Protein AF-A0A525CVF4-F1 (afdb_monomer_lite)

Foldseek 3Di:
DAFPVVRDDQDWDDDDDPVDPDDDPCNTPSGDDDDDPDDWTKDKDKDFDADPVRDGPDIDMDIAIPVHDPDD

pLDDT: mean 87.43, std 10.49, range [41.5, 97.62]

Radius of gyration: 14.17 Å; chains: 1; bounding box: 31×28×40 Å

Sequence (72 aa):
MFDLDNRYPHGGGSIDYNGSNTIAVGALKNYEGPSPIYGAPRYEISVKALDSKGDVVAFGKKMKRFPPDEQG

Structure (mmCIF, N/CA/C/O backbone):
data_AF-A0A525CVF4-F1
#
_entry.id   AF-A0A525CVF4-F1
#
loop_
_atom_site.group_PDB
_atom_site.id
_atom_site.type_symbol
_atom_site.label_atom_id
_atom_site.label_alt_id
_atom_site.label_comp_id
_atom_site.label_asym_id
_atom_site.label_entity_id
_atom_site.label_seq_id
_atom_site.pdbx_PDB_ins_code
_atom_site.Cartn_x
_atom_site.Cartn_y
_atom_site.Cartn_z
_atom_site.occupancy
_atom_site.B_iso_or_equiv
_atom_site.auth_seq_id
_atom_site.auth_comp_id
_atom_site.auth_asym_id
_atom_site.auth_atom_id
_atom_site.pdbx_PDB_model_num
ATOM 1 N N . MET A 1 1 ? 0.509 1.064 -2.716 1.00 89.50 1 MET A N 1
ATOM 2 C CA . MET A 1 1 ? 1.244 0.445 -3.831 1.00 89.50 1 MET A CA 1
ATOM 3 C C . MET A 1 1 ? 2.634 1.038 -3.854 1.00 89.50 1 MET A C 1
ATOM 5 O O . MET A 1 1 ? 2.772 2.245 -3.695 1.00 89.50 1 MET A O 1
ATOM 9 N N . PHE A 1 2 ? 3.649 0.204 -4.016 1.00 92.31 2 PHE A N 1
ATOM 10 C CA . PHE A 1 2 ? 5.036 0.640 -4.093 1.00 92.31 2 PHE A CA 1
ATOM 11 C C . PHE A 1 2 ? 5.709 -0.017 -5.296 1.00 92.31 2 PHE A C 1
ATOM 13 O O . PHE A 1 2 ? 5.570 -1.227 -5.485 1.00 92.31 2 PHE A O 1
ATOM 20 N N . ASP A 1 3 ? 6.407 0.774 -6.105 1.00 92.69 3 ASP A N 1
ATOM 21 C CA . ASP A 1 3 ? 7.287 0.275 -7.159 1.00 92.69 3 ASP A CA 1
ATOM 22 C C . ASP A 1 3 ? 8.602 -0.175 -6.519 1.00 92.69 3 ASP A C 1
ATOM 24 O O . ASP A 1 3 ? 9.347 0.633 -5.960 1.00 92.69 3 ASP A O 1
ATOM 28 N N . LEU A 1 4 ? 8.873 -1.478 -6.551 1.00 92.31 4 LEU A N 1
ATOM 29 C CA . LEU A 1 4 ? 10.051 -2.057 -5.908 1.00 92.31 4 LEU A CA 1
ATOM 30 C C . LEU A 1 4 ? 11.344 -1.727 -6.653 1.00 92.31 4 LEU A C 1
ATOM 32 O O . LEU A 1 4 ? 12.399 -1.665 -6.019 1.00 92.31 4 LEU A O 1
ATOM 36 N N . ASP A 1 5 ? 11.265 -1.536 -7.967 1.00 91.75 5 ASP A N 1
ATOM 37 C CA . ASP A 1 5 ? 12.421 -1.354 -8.840 1.00 91.75 5 ASP A CA 1
ATOM 38 C C . ASP A 1 5 ? 12.789 0.134 -8.948 1.00 91.75 5 ASP A C 1
ATOM 40 O O . ASP A 1 5 ? 13.966 0.478 -8.857 1.00 91.75 5 ASP A O 1
ATOM 44 N N . ASN A 1 6 ? 11.792 1.023 -9.000 1.00 88.94 6 ASN A N 1
ATOM 45 C CA . ASN A 1 6 ?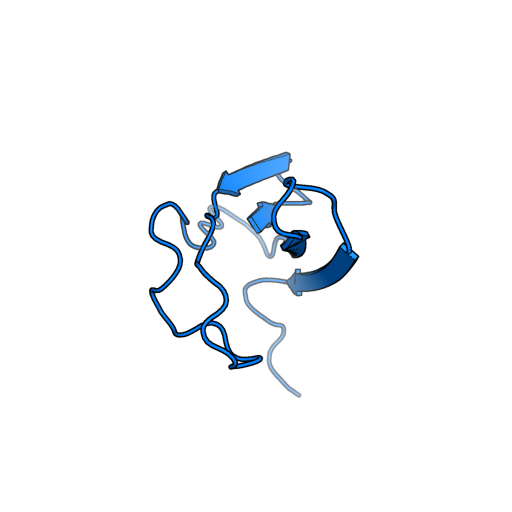 11.993 2.479 -9.029 1.00 88.94 6 ASN A CA 1
ATOM 46 C C . ASN A 1 6 ? 11.917 3.149 -7.648 1.00 88.94 6 ASN A C 1
ATOM 48 O O . ASN A 1 6 ? 12.113 4.357 -7.531 1.00 88.94 6 ASN A O 1
ATOM 52 N N . ARG A 1 7 ? 11.616 2.381 -6.590 1.00 90.75 7 ARG A N 1
ATOM 53 C CA . ARG A 1 7 ? 11.431 2.871 -5.211 1.00 90.75 7 ARG A CA 1
ATOM 54 C C . ARG A 1 7 ? 10.382 3.986 -5.091 1.00 90.75 7 ARG A C 1
ATOM 56 O O . ARG A 1 7 ? 10.505 4.864 -4.237 1.00 90.75 7 ARG A O 1
ATOM 63 N N . TYR A 1 8 ? 9.344 3.942 -5.924 1.00 89.31 8 TYR A N 1
ATOM 64 C CA . TYR A 1 8 ? 8.342 5.001 -6.016 1.00 89.31 8 TYR A CA 1
ATOM 65 C C . TYR A 1 8 ? 7.047 4.652 -5.256 1.00 89.31 8 TYR A C 1
ATOM 67 O O . TYR A 1 8 ? 6.455 3.589 -5.489 1.00 89.31 8 TYR A O 1
ATOM 75 N N . PRO A 1 9 ? 6.567 5.524 -4.350 1.00 91.44 9 PRO A N 1
ATOM 76 C CA . PRO A 1 9 ? 5.306 5.318 -3.653 1.00 91.44 9 PRO A CA 1
ATOM 77 C C . PRO A 1 9 ? 4.115 5.760 -4.518 1.00 91.44 9 PRO A C 1
ATOM 79 O O . PRO A 1 9 ? 3.742 6.925 -4.534 1.00 91.44 9 PRO A O 1
ATOM 82 N N . HIS A 1 10 ? 3.433 4.796 -5.136 1.00 90.69 10 HIS A N 1
ATOM 83 C CA . HIS A 1 10 ? 2.199 4.993 -5.920 1.00 90.69 10 HIS A CA 1
ATOM 84 C C . HIS A 1 10 ? 0.954 5.349 -5.078 1.00 90.69 10 HIS A C 1
ATOM 86 O O . HIS A 1 10 ? -0.173 5.346 -5.570 1.00 90.69 10 HIS A O 1
ATOM 92 N N . GLY A 1 11 ? 1.119 5.592 -3.777 1.00 91.69 11 GLY A N 1
ATOM 93 C CA . GLY A 1 11 ? 0.017 5.920 -2.876 1.00 91.69 11 GLY A CA 1
ATOM 94 C C . GLY A 1 11 ? -0.869 4.727 -2.495 1.00 91.69 11 GLY A C 1
ATOM 95 O O . GLY A 1 11 ? -0.461 3.562 -2.541 1.00 91.69 11 GLY A O 1
ATOM 96 N N . GLY A 1 12 ? -2.081 5.021 -2.040 1.00 91.44 12 GLY A N 1
ATOM 97 C CA . GLY A 1 12 ? -3.054 4.072 -1.512 1.00 91.44 12 GLY A CA 1
ATOM 98 C C . GLY A 1 12 ? -4.214 4.791 -0.826 1.00 91.44 12 GLY A C 1
ATOM 99 O O . GLY A 1 12 ? -4.753 5.767 -1.336 1.00 91.44 12 GLY A O 1
ATOM 100 N N . GLY A 1 13 ? -4.623 4.303 0.338 1.00 92.44 13 GLY A N 1
ATOM 101 C CA . GLY A 1 13 ? -5.654 4.948 1.142 1.00 92.44 13 GLY A CA 1
ATOM 102 C C . GLY A 1 13 ? -6.159 4.041 2.251 1.00 92.44 13 GLY A C 1
ATOM 103 O O . GLY A 1 13 ? -5.745 2.885 2.352 1.00 92.44 13 GLY A O 1
ATOM 104 N N . SER A 1 14 ? -7.074 4.587 3.041 1.00 92.25 14 SER A N 1
ATOM 105 C CA . SER A 1 14 ? -7.832 3.857 4.051 1.00 92.25 14 SER A CA 1
ATOM 106 C C . SER A 1 14 ? -9.295 3.820 3.637 1.00 92.25 14 SER A C 1
ATOM 108 O O . SER A 1 14 ? -9.797 4.772 3.040 1.00 92.25 14 SER A O 1
ATOM 110 N N . ILE A 1 15 ? -9.961 2.716 3.950 1.00 92.00 15 ILE A N 1
ATOM 111 C CA . ILE A 1 15 ? -11.403 2.554 3.781 1.00 92.00 15 ILE A CA 1
ATOM 112 C C . ILE A 1 15 ? -11.959 1.900 5.039 1.00 92.00 15 ILE A C 1
ATOM 114 O O . ILE A 1 15 ? -11.270 1.089 5.663 1.00 92.00 15 ILE A O 1
ATOM 118 N N . ASP A 1 16 ? -13.198 2.227 5.385 1.00 92.62 16 ASP A N 1
ATOM 119 C CA . ASP A 1 16 ? -13.864 1.603 6.520 1.00 92.62 16 ASP A CA 1
ATOM 120 C C . ASP A 1 16 ? -14.223 0.151 6.202 1.00 92.62 16 ASP A C 1
ATOM 122 O O . ASP A 1 16 ? -14.679 -0.183 5.102 1.00 92.62 16 ASP A O 1
ATOM 126 N N . TYR A 1 17 ? -14.034 -0.725 7.186 1.00 91.12 17 TYR A N 1
ATOM 127 C CA . TYR A 1 17 ? -14.471 -2.108 7.076 1.00 91.12 17 TYR A CA 1
ATOM 128 C C . TYR A 1 17 ? -15.995 -2.177 7.184 1.00 91.12 17 TYR A C 1
ATOM 130 O O . TYR A 1 17 ? -16.576 -1.868 8.221 1.00 91.12 17 TYR A O 1
ATOM 138 N N . ASN A 1 18 ? -16.648 -2.616 6.112 1.00 90.38 18 ASN A N 1
ATOM 139 C CA . ASN A 1 18 ? -18.107 -2.694 6.013 1.00 90.38 18 ASN A CA 1
ATOM 140 C C . ASN A 1 18 ? -18.656 -4.119 6.231 1.00 90.38 18 ASN A C 1
ATOM 142 O O . ASN A 1 18 ? -19.773 -4.418 5.813 1.00 90.38 18 ASN A O 1
ATOM 146 N N . GLY A 1 19 ? -17.865 -5.016 6.830 1.00 91.50 19 GLY A N 1
ATOM 147 C CA . GLY A 1 19 ? -18.216 -6.433 6.985 1.00 91.50 19 GLY A CA 1
ATOM 148 C C . GLY A 1 19 ? -17.893 -7.309 5.768 1.00 91.50 19 GLY A C 1
ATOM 149 O O . GLY A 1 19 ? -18.130 -8.514 5.814 1.00 91.50 19 GLY A O 1
ATOM 150 N N . SER A 1 20 ? -17.348 -6.735 4.689 1.00 88.75 20 SER A N 1
ATOM 151 C CA . SER A 1 20 ? -16.896 -7.471 3.507 1.00 88.75 20 SER A CA 1
ATOM 152 C C . SER A 1 20 ? -15.378 -7.605 3.469 1.00 88.75 20 SER A C 1
ATOM 154 O O . SER A 1 20 ? -14.643 -6.642 3.669 1.00 88.75 20 SER A O 1
ATOM 156 N N . ASN A 1 21 ? -14.898 -8.785 3.079 1.00 85.50 21 ASN A N 1
ATOM 157 C CA . ASN A 1 21 ? -13.481 -9.029 2.786 1.00 85.50 21 ASN A CA 1
ATOM 158 C C . ASN A 1 21 ? -13.067 -8.552 1.378 1.00 85.50 21 ASN A C 1
ATOM 160 O O . ASN A 1 21 ? -12.012 -8.938 0.876 1.00 85.50 21 ASN A O 1
ATOM 164 N N . THR A 1 22 ? -13.906 -7.751 0.715 1.00 88.94 22 THR A N 1
ATOM 165 C CA . THR A 1 22 ? -13.675 -7.259 -0.647 1.00 88.94 22 THR A CA 1
ATOM 166 C C . THR A 1 22 ? -13.459 -5.753 -0.652 1.00 88.94 22 THR A C 1
ATOM 168 O O . THR A 1 22 ? -14.330 -4.986 -0.249 1.00 88.94 22 THR A O 1
ATOM 171 N N . ILE A 1 23 ? -12.319 -5.327 -1.193 1.00 86.06 23 ILE A N 1
ATOM 172 C CA . ILE A 1 23 ? -12.045 -3.925 -1.513 1.00 86.06 23 ILE A CA 1
ATOM 173 C C . ILE A 1 23 ? -12.580 -3.662 -2.921 1.00 86.06 23 ILE A C 1
ATOM 175 O O . ILE A 1 23 ? -12.069 -4.218 -3.893 1.00 86.06 23 ILE A O 1
ATOM 179 N N . ALA A 1 24 ? -13.620 -2.837 -3.039 1.00 88.44 24 ALA A N 1
ATOM 180 C CA . ALA A 1 24 ? -14.213 -2.521 -4.333 1.00 88.44 24 ALA A CA 1
ATOM 181 C C . ALA A 1 24 ? -13.243 -1.738 -5.236 1.00 88.44 24 ALA A C 1
ATOM 183 O O . ALA A 1 24 ? -12.422 -0.940 -4.772 1.00 88.44 24 ALA A O 1
ATOM 184 N N . VAL A 1 25 ? -13.378 -1.928 -6.550 1.00 85.62 25 VAL A N 1
ATOM 185 C CA . VAL A 1 25 ? -12.649 -1.129 -7.544 1.00 85.62 25 VAL A CA 1
ATOM 186 C C . VAL A 1 25 ? -12.960 0.354 -7.329 1.00 85.62 25 VAL A C 1
ATOM 188 O O . VAL A 1 25 ? -14.111 0.743 -7.150 1.00 85.62 25 VAL A O 1
ATOM 191 N N . GLY A 1 26 ? -11.918 1.186 -7.317 1.00 85.88 26 GLY A N 1
ATOM 192 C CA . GLY A 1 26 ? -12.047 2.629 -7.106 1.00 85.88 26 GLY A CA 1
ATOM 193 C C . GLY A 1 26 ? -12.324 3.055 -5.660 1.00 85.88 26 GLY A C 1
ATOM 194 O O . GLY A 1 26 ? -12.564 4.242 -5.432 1.00 85.88 26 GLY A O 1
ATOM 195 N N . ALA A 1 27 ? -12.289 2.138 -4.684 1.00 88.94 27 ALA A N 1
ATOM 196 C CA . ALA A 1 27 ? -12.427 2.483 -3.267 1.00 88.94 27 ALA A CA 1
ATOM 197 C C . ALA A 1 27 ? -11.232 3.307 -2.750 1.00 88.94 27 ALA A C 1
ATOM 199 O O . ALA A 1 27 ? -11.405 4.227 -1.956 1.00 88.94 27 ALA A O 1
ATOM 200 N N . LEU A 1 28 ? -10.024 3.027 -3.247 1.00 89.00 28 LEU A N 1
ATOM 201 C CA . LEU A 1 28 ? -8.827 3.812 -2.943 1.00 89.00 28 LEU A CA 1
ATOM 202 C C . LEU A 1 28 ? -8.769 5.035 -3.864 1.00 89.00 28 LEU A C 1
ATOM 204 O O . LEU A 1 28 ? -8.701 4.884 -5.082 1.00 89.00 28 LEU A O 1
ATOM 208 N N . LYS A 1 29 ? -8.816 6.239 -3.283 1.00 83.69 29 LYS A N 1
ATOM 209 C CA . LYS A 1 29 ? -8.843 7.505 -4.040 1.00 83.69 29 LYS A CA 1
ATOM 210 C C . LYS A 1 29 ? -7.465 8.119 -4.279 1.00 83.69 29 LYS A C 1
ATOM 212 O O . LYS A 1 29 ? -7.290 8.812 -5.270 1.00 83.69 29 LYS A O 1
ATOM 217 N N . ASN A 1 30 ? -6.490 7.823 -3.420 1.00 86.25 30 ASN A N 1
ATOM 218 C CA . ASN A 1 30 ? -5.142 8.392 -3.495 1.00 86.25 30 ASN A CA 1
ATOM 219 C C . ASN A 1 30 ? -4.144 7.359 -4.029 1.00 86.25 30 ASN A C 1
ATOM 221 O O . ASN A 1 30 ? -3.093 7.134 -3.434 1.00 86.25 30 ASN A O 1
ATOM 225 N N . TYR A 1 31 ? -4.513 6.688 -5.119 1.00 83.31 31 TYR A N 1
ATOM 226 C CA . TYR A 1 31 ? -3.716 5.660 -5.776 1.00 83.31 31 TYR A CA 1
ATOM 227 C C . TYR A 1 31 ? -3.423 6.076 -7.215 1.00 83.31 31 TYR A C 1
ATOM 229 O O . TYR A 1 31 ? -4.347 6.338 -7.984 1.00 83.31 31 TYR A O 1
ATOM 237 N N . GLU A 1 32 ? -2.145 6.084 -7.575 1.00 85.25 32 GLU A N 1
ATOM 238 C CA . GLU A 1 32 ? -1.700 6.230 -8.953 1.00 85.25 32 GLU A CA 1
ATOM 239 C C . GLU A 1 32 ? -1.368 4.853 -9.529 1.00 85.25 32 GLU A C 1
ATOM 241 O O . GLU A 1 32 ? -0.622 4.069 -8.935 1.00 85.25 32 GLU A O 1
ATOM 246 N N . GLY A 1 33 ? -1.947 4.550 -10.691 1.00 78.12 33 GLY A N 1
ATOM 247 C CA . GLY A 1 33 ? -1.718 3.299 -11.404 1.00 78.12 33 GLY A CA 1
ATOM 248 C C . GLY A 1 33 ? -0.239 3.049 -11.723 1.00 78.12 33 GLY A C 1
ATOM 249 O O . GLY A 1 33 ? 0.588 3.959 -11.628 1.00 78.12 33 GLY A O 1
ATOM 250 N N . PRO A 1 34 ? 0.125 1.817 -12.114 1.00 76.06 34 PRO A N 1
ATOM 251 C CA . PRO A 1 34 ? 1.454 1.563 -1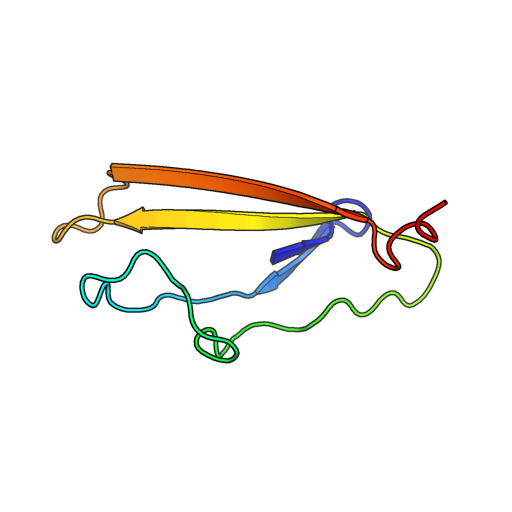2.648 1.00 76.06 34 PRO A CA 1
ATOM 252 C C . PRO A 1 34 ? 1.699 2.489 -13.848 1.00 76.06 34 PRO A C 1
ATOM 254 O O . PRO A 1 34 ? 0.947 2.463 -14.820 1.00 76.06 34 PRO A O 1
ATOM 257 N N . SER A 1 35 ? 2.755 3.299 -13.764 1.00 72.06 35 SER A N 1
ATOM 258 C CA . SER A 1 35 ? 3.214 4.191 -14.833 1.00 72.06 35 SER A CA 1
ATOM 259 C C . SER A 1 35 ? 4.625 3.785 -15.273 1.00 72.06 35 SER A C 1
ATOM 261 O O . SER A 1 35 ? 5.585 4.528 -15.043 1.00 72.06 35 SER A O 1
ATOM 263 N N . PRO A 1 36 ? 4.808 2.576 -15.840 1.00 69.50 36 PRO A N 1
ATOM 264 C CA . PRO A 1 36 ? 6.121 2.148 -16.293 1.00 69.50 36 PRO A CA 1
ATOM 265 C C . PRO A 1 36 ? 6.544 3.003 -17.492 1.00 69.50 36 PRO A C 1
ATOM 267 O O . PRO A 1 36 ? 5.970 2.899 -18.571 1.00 69.50 36 PRO A O 1
ATOM 270 N N . ILE A 1 37 ? 7.559 3.851 -17.309 1.00 66.69 37 ILE A N 1
ATOM 271 C CA . ILE A 1 37 ? 8.164 4.601 -18.423 1.00 66.69 37 ILE A CA 1
ATOM 272 C C . ILE A 1 37 ? 9.000 3.642 -19.292 1.00 66.69 37 ILE A C 1
ATOM 274 O O . ILE A 1 37 ? 8.997 3.756 -20.513 1.00 66.69 37 ILE A O 1
ATOM 278 N N . TYR A 1 38 ? 9.661 2.654 -18.669 1.00 71.69 38 TYR A N 1
ATOM 279 C CA . TYR A 1 38 ? 10.448 1.614 -19.340 1.00 71.69 38 TYR A CA 1
ATOM 280 C C . TYR A 1 38 ? 10.407 0.284 -18.570 1.00 71.69 38 TYR A C 1
ATOM 282 O O . TYR A 1 38 ? 10.362 0.267 -17.339 1.00 71.69 38 TYR A O 1
ATOM 290 N N . GLY A 1 39 ? 10.509 -0.834 -19.296 1.00 79.56 39 GLY A N 1
ATOM 291 C CA . GLY A 1 39 ? 10.682 -2.172 -18.722 1.00 79.56 39 GLY A CA 1
ATOM 292 C C . GLY A 1 39 ? 9.419 -2.778 -18.100 1.00 79.56 39 GLY A C 1
ATOM 293 O O . GLY A 1 39 ? 8.299 -2.383 -18.410 1.00 79.56 39 GLY A O 1
ATOM 294 N N . ALA A 1 40 ? 9.628 -3.776 -17.236 1.00 87.06 40 ALA A N 1
ATOM 295 C CA . ALA A 1 40 ? 8.568 -4.502 -16.540 1.00 87.06 40 ALA A CA 1
ATOM 296 C C . ALA A 1 40 ? 8.802 -4.480 -15.013 1.00 87.06 40 ALA A C 1
ATOM 298 O O . ALA A 1 40 ? 9.297 -5.468 -14.450 1.00 87.06 40 ALA A O 1
ATOM 299 N N . PRO A 1 41 ? 8.532 -3.344 -14.339 1.00 89.56 41 PRO A N 1
ATOM 300 C CA . PRO A 1 41 ? 8.760 -3.204 -12.904 1.00 89.56 41 PRO A CA 1
ATOM 301 C C . PRO A 1 41 ? 7.852 -4.117 -12.074 1.00 89.56 41 PRO A C 1
ATOM 303 O O . PRO A 1 41 ? 6.771 -4.552 -12.494 1.00 89.56 41 PRO A O 1
ATOM 306 N N . ARG A 1 42 ? 8.311 -4.421 -10.859 1.00 92.12 42 ARG A N 1
ATOM 307 C CA . ARG A 1 42 ? 7.556 -5.155 -9.848 1.00 92.12 42 ARG A CA 1
ATOM 308 C C . ARG A 1 42 ? 6.882 -4.171 -8.918 1.00 92.12 42 ARG A C 1
ATOM 310 O O . ARG A 1 42 ? 7.520 -3.327 -8.293 1.00 92.12 42 ARG A O 1
ATOM 317 N N . TYR A 1 43 ? 5.592 -4.376 -8.739 1.00 92.00 43 TYR A N 1
ATOM 318 C CA . TYR A 1 43 ? 4.793 -3.584 -7.836 1.00 92.00 43 TYR A CA 1
ATOM 319 C C . TYR A 1 43 ? 4.295 -4.413 -6.661 1.00 92.00 43 TYR A C 1
ATOM 321 O O . TYR A 1 43 ? 3.879 -5.560 -6.831 1.00 92.00 43 TYR A O 1
ATOM 329 N N . GLU A 1 44 ? 4.302 -3.819 -5.471 1.00 93.94 44 GLU A N 1
ATOM 330 C CA . GLU A 1 44 ? 3.768 -4.415 -4.249 1.00 93.94 44 GLU A CA 1
ATOM 331 C C . GLU A 1 44 ? 2.553 -3.630 -3.741 1.00 93.94 44 GLU A C 1
ATOM 333 O O . GLU A 1 44 ? 2.603 -2.413 -3.536 1.00 93.94 44 GLU A O 1
ATOM 338 N N . ILE A 1 45 ? 1.459 -4.346 -3.483 1.00 92.25 45 ILE A N 1
ATOM 339 C CA . ILE A 1 45 ? 0.331 -3.846 -2.696 1.00 92.25 45 ILE A CA 1
ATOM 340 C C . ILE A 1 45 ? 0.416 -4.488 -1.320 1.00 92.25 45 ILE A C 1
ATOM 342 O O . ILE A 1 45 ? 0.495 -5.711 -1.204 1.00 92.25 45 ILE A O 1
ATOM 346 N N . SER A 1 46 ? 0.357 -3.662 -0.282 1.00 94.62 46 SER A N 1
ATOM 347 C CA . SER A 1 46 ? 0.200 -4.093 1.099 1.00 94.62 46 SER A CA 1
ATOM 348 C C . SER A 1 46 ? -1.080 -3.514 1.692 1.00 94.62 46 SER A C 1
ATOM 350 O O . SER A 1 46 ? -1.517 -2.423 1.323 1.00 94.62 46 SER A O 1
ATOM 352 N N . VAL A 1 47 ? -1.693 -4.276 2.591 1.00 94.25 47 VAL A N 1
ATOM 353 C CA . VAL A 1 47 ? -2.937 -3.947 3.284 1.00 94.25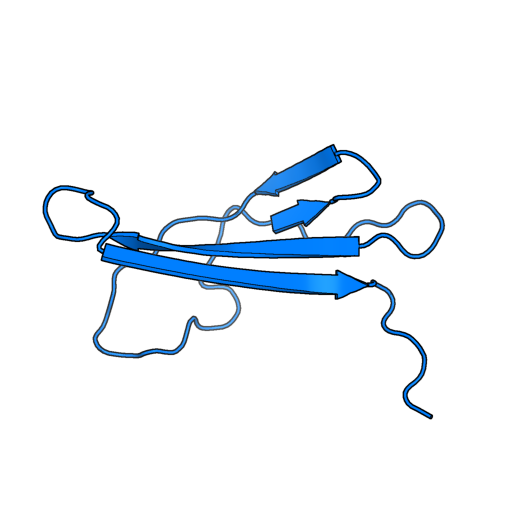 47 VAL A CA 1
ATOM 354 C C . VAL A 1 47 ? -2.720 -4.212 4.767 1.00 94.25 47 VAL A C 1
ATOM 356 O O . VAL A 1 47 ? -2.218 -5.271 5.148 1.00 94.25 47 VAL A O 1
ATOM 359 N N . LYS A 1 48 ? -3.095 -3.244 5.600 1.00 95.50 48 LYS A N 1
ATOM 360 C CA . LYS A 1 48 ? -3.137 -3.372 7.058 1.00 95.50 48 LYS A CA 1
ATOM 361 C C . LYS A 1 48 ? -4.595 -3.308 7.489 1.00 95.50 48 LYS A C 1
ATOM 363 O O . LYS A 1 48 ? -5.287 -2.370 7.105 1.00 95.50 48 LYS A O 1
ATOM 368 N N . ALA A 1 49 ? -5.041 -4.284 8.269 1.00 95.19 49 ALA A N 1
ATOM 369 C CA . ALA A 1 49 ? -6.294 -4.178 9.002 1.00 95.19 49 ALA A CA 1
ATOM 370 C C . ALA A 1 49 ? -5.999 -3.517 10.346 1.00 95.19 49 ALA A C 1
ATOM 372 O O . ALA A 1 49 ? -5.060 -3.927 11.033 1.00 95.19 49 ALA A O 1
ATOM 373 N N . LEU A 1 50 ? -6.780 -2.497 10.686 1.00 96.06 50 LEU A N 1
ATOM 374 C CA . LEU A 1 50 ? -6.635 -1.729 11.915 1.00 96.06 50 LEU A CA 1
ATOM 375 C C . LEU A 1 50 ? -7.838 -1.987 12.824 1.00 96.06 50 LEU A C 1
ATOM 377 O O . LEU A 1 50 ? -8.957 -2.120 12.324 1.00 96.06 50 LEU A O 1
ATOM 381 N N . ASP A 1 51 ? -7.616 -2.061 14.133 1.00 95.00 51 ASP A N 1
ATOM 382 C CA . ASP A 1 51 ? -8.706 -2.027 15.109 1.00 95.00 51 ASP A CA 1
ATOM 383 C C . ASP A 1 51 ? -9.203 -0.591 15.365 1.00 95.00 51 ASP A C 1
ATOM 385 O O . ASP A 1 51 ? -8.740 0.381 14.762 1.00 95.00 51 ASP A O 1
ATOM 389 N N . SER A 1 52 ? -10.149 -0.439 16.294 1.00 95.31 52 SER A N 1
ATOM 390 C CA . SER A 1 52 ? -10.723 0.863 16.652 1.00 95.31 52 SER A CA 1
ATOM 391 C C . SER A 1 52 ? 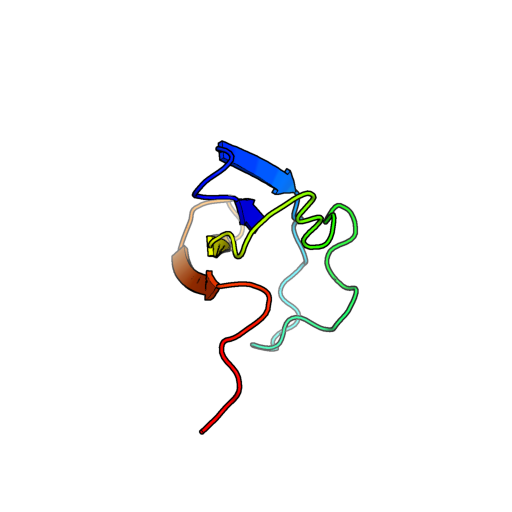-9.733 1.839 17.299 1.00 95.31 52 SER A C 1
ATOM 393 O O . SER A 1 52 ? -10.053 3.017 17.436 1.00 95.31 52 SER A O 1
ATOM 395 N N . LYS A 1 53 ? -8.571 1.364 17.755 1.00 96.50 53 LYS A N 1
ATOM 396 C CA . LYS A 1 53 ? -7.497 2.184 18.333 1.00 96.50 53 LYS A CA 1
ATOM 397 C C . LYS A 1 53 ? -6.435 2.550 17.293 1.00 96.50 53 LYS A C 1
ATOM 399 O O . LYS A 1 53 ? -5.571 3.374 17.581 1.00 96.50 53 LYS A O 1
ATOM 404 N N . GLY A 1 54 ? -6.526 1.986 16.088 1.00 95.25 54 GLY A N 1
ATOM 405 C CA . GLY A 1 54 ? -5.536 2.145 15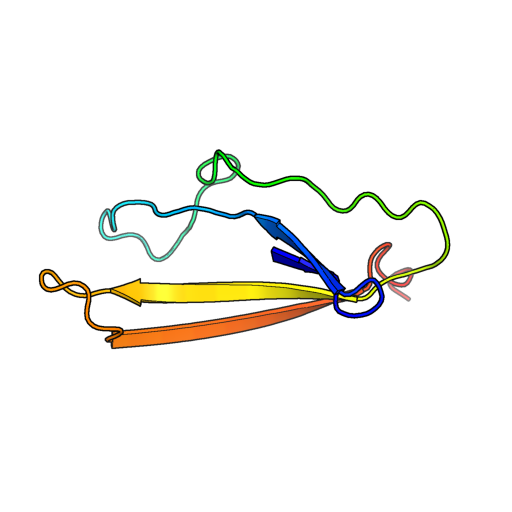.028 1.00 95.25 54 GLY A CA 1
ATOM 406 C C . GLY A 1 54 ? -4.407 1.116 15.091 1.00 95.25 54 GLY A C 1
ATOM 407 O O . GLY A 1 54 ? -3.442 1.240 14.332 1.00 95.25 54 GLY A O 1
ATOM 408 N N . ASP A 1 55 ? -4.516 0.102 15.952 1.00 97.56 55 ASP A N 1
ATOM 409 C CA . ASP A 1 55 ? -3.518 -0.955 16.069 1.00 97.56 55 ASP A CA 1
ATOM 410 C C . ASP A 1 55 ? -3.663 -1.952 14.916 1.00 97.56 55 ASP A C 1
ATOM 412 O O . ASP A 1 55 ? -4.765 -2.321 14.508 1.00 97.56 55 ASP A O 1
ATOM 416 N N . VAL A 1 56 ? -2.535 -2.408 14.368 1.00 97.62 56 VAL A N 1
ATOM 417 C CA . VAL A 1 56 ? -2.536 -3.376 13.265 1.00 97.62 56 VAL A CA 1
ATOM 418 C C . VAL A 1 56 ? -2.903 -4.757 13.799 1.00 97.62 56 VAL A C 1
ATOM 420 O O . VAL A 1 56 ? -2.123 -5.369 14.524 1.00 97.62 56 VAL A O 1
ATOM 423 N N . VAL A 1 57 ? -4.051 -5.282 13.372 1.00 96.75 57 VAL A N 1
ATOM 424 C CA . VAL A 1 57 ? -4.530 -6.624 13.752 1.00 96.75 57 VAL A CA 1
ATOM 425 C C . VAL A 1 57 ? -4.277 -7.679 12.681 1.00 96.75 57 VAL A C 1
ATOM 427 O O . VAL A 1 57 ? -4.244 -8.870 12.978 1.00 96.75 57 VAL A O 1
ATOM 430 N N . ALA A 1 58 ? -4.070 -7.262 11.430 1.00 95.44 58 ALA A N 1
ATOM 431 C CA . ALA A 1 58 ? -3.665 -8.157 10.353 1.00 95.44 58 ALA A CA 1
ATOM 432 C C . ALA A 1 58 ? -2.894 -7.413 9.259 1.00 95.44 58 ALA A C 1
ATOM 434 O O . ALA A 1 58 ? -3.042 -6.204 9.065 1.00 95.44 58 ALA A O 1
ATOM 435 N N . PHE A 1 59 ? -2.089 -8.162 8.510 1.00 96.12 59 PHE A N 1
ATOM 436 C CA . PHE A 1 59 ? -1.296 -7.648 7.405 1.00 96.12 59 PHE A CA 1
ATOM 437 C C . PHE A 1 59 ? -1.315 -8.625 6.232 1.00 96.12 59 PHE A C 1
ATOM 439 O O . PHE A 1 59 ? -1.105 -9.824 6.406 1.00 96.12 59 PHE A O 1
ATOM 446 N N . GLY A 1 60 ? -1.518 -8.097 5.030 1.00 94.94 60 GLY A N 1
ATOM 447 C CA . GLY A 1 60 ? -1.388 -8.836 3.783 1.00 94.94 60 GLY A CA 1
ATOM 448 C C . GLY A 1 60 ? -0.532 -8.057 2.801 1.00 94.94 60 GLY A C 1
ATOM 449 O O . GLY A 1 60 ? -0.589 -6.830 2.752 1.00 94.94 60 GLY A O 1
ATOM 450 N N . LYS A 1 61 ? 0.255 -8.760 1.991 1.00 95.62 61 LYS A N 1
ATOM 451 C CA . LYS A 1 61 ? 0.971 -8.151 0.872 1.00 95.62 61 LYS A CA 1
ATOM 452 C C . LYS A 1 61 ? 1.018 -9.085 -0.319 1.00 95.62 61 LYS A C 1
ATOM 454 O O . LYS A 1 61 ? 1.072 -10.303 -0.157 1.00 95.62 61 LYS A O 1
ATOM 459 N N . LYS A 1 62 ? 1.024 -8.510 -1.515 1.00 94.56 62 LYS A N 1
ATOM 460 C CA . LYS A 1 62 ? 1.214 -9.254 -2.755 1.00 94.56 62 LYS A CA 1
ATOM 461 C C . LYS A 1 62 ? 2.000 -8.417 -3.745 1.00 94.56 62 LYS A C 1
ATOM 463 O O . LYS A 1 62 ? 1.768 -7.219 -3.883 1.00 94.56 62 LYS A O 1
ATOM 468 N N . MET A 1 63 ? 2.920 -9.081 -4.429 1.00 93.31 63 MET A N 1
ATOM 469 C CA . MET A 1 63 ? 3.754 -8.494 -5.464 1.00 93.31 63 MET A CA 1
ATOM 470 C C . MET A 1 63 ? 3.373 -9.080 -6.822 1.00 93.31 63 MET A C 1
ATOM 472 O O . MET A 1 63 ? 3.052 -10.269 -6.914 1.00 93.31 63 MET A O 1
ATOM 476 N N . LYS A 1 64 ? 3.397 -8.245 -7.864 1.00 91.25 64 LYS A N 1
ATOM 477 C CA . LYS A 1 64 ? 3.251 -8.677 -9.256 1.00 91.25 64 LYS A CA 1
ATOM 478 C C . LYS A 1 64 ? 4.090 -7.794 -10.182 1.00 91.25 64 LYS A C 1
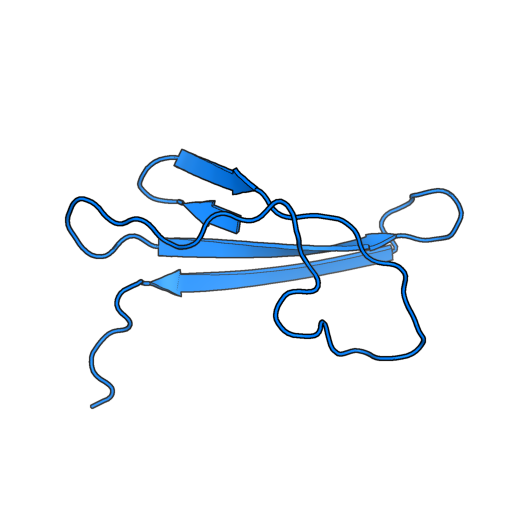ATOM 480 O O . LYS A 1 64 ? 4.248 -6.602 -9.932 1.00 91.25 64 LYS A O 1
ATOM 485 N N . ARG A 1 65 ? 4.603 -8.381 -11.263 1.00 90.38 65 ARG A N 1
ATOM 486 C CA . ARG A 1 65 ? 5.227 -7.655 -12.375 1.00 90.38 65 ARG A CA 1
ATOM 487 C C . ARG A 1 65 ? 4.158 -7.027 -13.278 1.00 90.38 65 ARG A C 1
ATOM 489 O O . ARG A 1 65 ? 3.088 -7.619 -13.451 1.00 90.38 65 ARG A O 1
ATOM 496 N N . PHE A 1 66 ? 4.441 -5.848 -13.830 1.00 86.25 66 PHE A N 1
ATOM 497 C CA . PHE A 1 66 ? 3.606 -5.217 -14.852 1.00 86.25 66 PHE A CA 1
ATOM 498 C C . PHE A 1 66 ? 4.471 -4.697 -16.026 1.00 86.25 66 PHE A C 1
ATOM 500 O O . PHE A 1 66 ? 5.470 -4.039 -15.750 1.00 86.25 66 PHE A O 1
ATOM 507 N N . PRO A 1 67 ? 4.106 -4.952 -17.300 1.00 84.25 67 PRO A N 1
ATOM 508 C CA . PRO A 1 67 ? 2.979 -5.789 -17.703 1.00 84.25 67 PRO A CA 1
ATOM 509 C C . PRO A 1 67 ? 3.159 -7.232 -17.194 1.00 84.25 67 PRO A C 1
ATOM 511 O O . PRO A 1 67 ? 4.289 -7.666 -16.961 1.00 84.25 67 PRO A O 1
ATOM 514 N N . PRO A 1 68 ? 2.057 -7.937 -16.880 1.00 78.44 68 PRO A N 1
ATOM 515 C CA . PRO A 1 68 ? 2.145 -9.341 -16.510 1.00 78.44 68 PRO A CA 1
ATOM 516 C C . PRO A 1 68 ? 2.761 -10.115 -17.677 1.00 78.44 68 PRO A C 1
ATOM 518 O O . PRO A 1 68 ? 2.433 -9.820 -18.824 1.00 78.44 68 PRO A O 1
ATOM 521 N N . ASP A 1 69 ? 3.625 -11.089 -17.382 1.00 74.19 69 ASP A N 1
ATOM 522 C CA . ASP A 1 69 ? 4.140 -11.997 -18.409 1.00 74.19 69 ASP A CA 1
ATOM 523 C C . ASP A 1 69 ? 2.934 -12.587 -19.173 1.00 74.19 69 ASP A C 1
ATOM 525 O O . ASP A 1 69 ? 1.906 -12.898 -18.549 1.00 74.19 69 ASP A O 1
ATOM 529 N N . GLU A 1 70 ? 3.013 -12.657 -20.511 1.00 60.00 70 GLU A N 1
ATOM 530 C CA . GLU A 1 70 ? 1.972 -13.299 -21.321 1.00 60.00 70 GLU A CA 1
ATOM 531 C C . GLU A 1 70 ? 1.696 -14.672 -20.707 1.00 60.00 70 GLU A C 1
ATOM 533 O O . GLU A 1 70 ? 2.617 -15.457 -20.475 1.00 60.00 70 GLU A O 1
ATOM 538 N N . GLN A 1 71 ? 0.438 -14.914 -20.334 1.00 47.78 71 GLN A N 1
ATOM 539 C CA . GLN A 1 71 ? 0.028 -16.201 -19.793 1.00 47.78 71 GLN A CA 1
ATOM 540 C C . GLN A 1 71 ? 0.207 -17.235 -20.907 1.00 47.78 71 GLN A C 1
ATOM 542 O O . GLN A 1 71 ? -0.625 -17.306 -21.809 1.00 47.78 71 GLN A O 1
ATOM 547 N N . GLY A 1 72 ? 1.328 -17.957 -20.867 1.00 41.50 72 GLY A N 1
ATOM 548 C CA . GLY A 1 72 ? 1.500 -19.222 -21.575 1.00 41.50 72 GLY A CA 1
ATOM 549 C C . GLY A 1 72 ? 0.617 -20.311 -20.988 1.00 41.50 72 GLY A C 1
ATOM 550 O O . GLY A 1 72 ? 0.277 -20.216 -19.783 1.00 41.50 72 GLY A O 1
#

Secondary structure (DSSP, 8-state):
-EETTTTEE-EE------S-S---TT--SEEPPP--SSS--EEEEEEEEE-TTS-EEEEEEEEEESSPPP--